Protein AF-A0A9E1YC85-F1 (afdb_monomer)

Mean predicted aligned error: 4.69 Å

Foldseek 3Di:
DLPDDVVVLVVVCVVCVVVDPDPVSNVCSDPVNDDDDPPDD

Structure (mmCIF, N/CA/C/O backbone):
data_AF-A0A9E1YC85-F1
#
_entry.id   AF-A0A9E1YC85-F1
#
loop_
_atom_site.group_PDB
_atom_site.id
_atom_site.type_symbol
_atom_site.label_atom_id
_atom_site.label_alt_id
_atom_site.label_comp_id
_atom_site.label_asym_id
_atom_site.label_entity_id
_atom_site.label_seq_id
_atom_site.pdbx_PDB_ins_code
_atom_site.Cartn_x
_atom_site.Cartn_y
_atom_site.Cartn_z
_atom_site.occupancy
_atom_site.B_iso_or_equiv
_atom_site.auth_seq_id
_atom_site.auth_comp_id
_atom_site.auth_asym_id
_atom_site.auth_atom_id
_atom_site.pdbx_PDB_model_num
ATOM 1 N N . ALA A 1 1 ? 14.120 -5.820 -3.302 1.00 60.72 1 ALA A N 1
ATOM 2 C CA . ALA A 1 1 ? 13.588 -6.784 -2.314 1.00 60.72 1 ALA A CA 1
ATOM 3 C C . ALA A 1 1 ? 12.685 -7.783 -3.039 1.00 60.72 1 ALA A C 1
ATOM 5 O O . ALA A 1 1 ? 12.010 -7.377 -3.974 1.00 60.72 1 ALA A O 1
ATOM 6 N N . ASN A 1 2 ? 12.738 -9.073 -2.690 1.00 78.44 2 ASN A N 1
ATOM 7 C CA . ASN A 1 2 ? 11.855 -10.153 -3.186 1.00 78.44 2 ASN A CA 1
ATOM 8 C C . ASN A 1 2 ? 11.657 -10.278 -4.711 1.00 78.44 2 ASN A C 1
ATOM 10 O O . ASN A 1 2 ? 10.679 -10.848 -5.187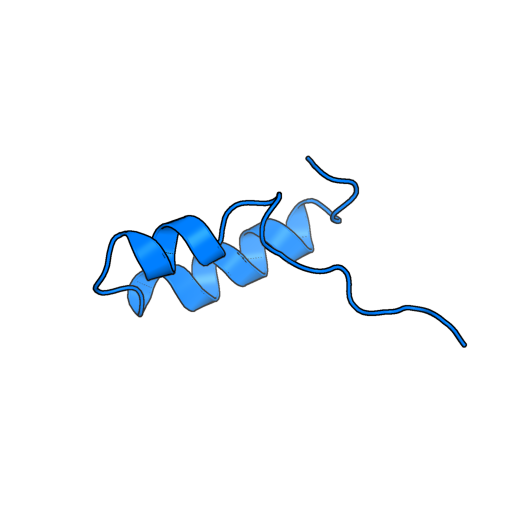 1.00 78.44 2 ASN A O 1
ATOM 14 N N . GLY A 1 3 ? 12.620 -9.790 -5.499 1.00 83.94 3 GLY A N 1
ATOM 15 C CA . GLY A 1 3 ? 12.579 -9.809 -6.962 1.00 83.94 3 GLY A CA 1
ATOM 16 C C . GLY A 1 3 ? 11.393 -9.056 -7.572 1.00 83.94 3 GLY A C 1
ATOM 17 O O . GLY A 1 3 ? 10.975 -9.422 -8.666 1.00 83.94 3 GLY A O 1
ATOM 18 N N . LEU A 1 4 ? 10.836 -8.079 -6.850 1.00 88.88 4 LEU A N 1
ATOM 19 C CA . LEU A 1 4 ? 9.913 -7.087 -7.396 1.00 88.88 4 LEU A CA 1
ATOM 20 C C . LEU A 1 4 ? 10.713 -6.006 -8.125 1.00 88.88 4 LEU A C 1
ATOM 22 O O . LEU A 1 4 ? 11.811 -5.647 -7.682 1.00 88.88 4 LEU A O 1
ATOM 26 N N . GLU A 1 5 ? 10.155 -5.482 -9.214 1.00 93.44 5 GLU A N 1
ATOM 27 C CA . GLU A 1 5 ? 10.695 -4.288 -9.858 1.00 93.44 5 GLU A CA 1
ATOM 28 C C . GLU A 1 5 ? 10.528 -3.091 -8.890 1.00 93.44 5 GLU A C 1
ATOM 30 O O . GLU A 1 5 ? 9.431 -2.885 -8.355 1.00 93.44 5 GLU A O 1
ATOM 35 N N . PRO A 1 6 ? 11.610 -2.353 -8.562 1.00 92.44 6 PRO A N 1
ATOM 36 C CA . PRO A 1 6 ? 11.566 -1.314 -7.534 1.00 92.44 6 PRO A CA 1
ATOM 37 C C . PRO A 1 6 ? 10.528 -0.211 -7.764 1.00 92.44 6 PRO A C 1
ATOM 39 O O . PRO A 1 6 ? 9.882 0.216 -6.805 1.00 92.44 6 PRO A O 1
ATOM 42 N N . TYR A 1 7 ? 10.375 0.268 -8.999 1.00 94.44 7 TYR A N 1
ATOM 43 C CA . TYR A 1 7 ? 9.458 1.359 -9.309 1.00 94.44 7 TYR A CA 1
ATOM 44 C C . TYR A 1 7 ? 7.990 0.923 -9.198 1.00 94.44 7 TYR A C 1
ATOM 46 O O . TYR A 1 7 ? 7.192 1.620 -8.572 1.00 94.44 7 TYR A O 1
ATOM 54 N N . GLU A 1 8 ? 7.636 -0.246 -9.724 1.00 93.19 8 GLU A N 1
ATOM 55 C CA . GLU A 1 8 ? 6.308 -0.849 -9.629 1.00 93.19 8 GLU A CA 1
ATOM 56 C C . GLU A 1 8 ? 5.908 -1.094 -8.175 1.00 93.19 8 GLU A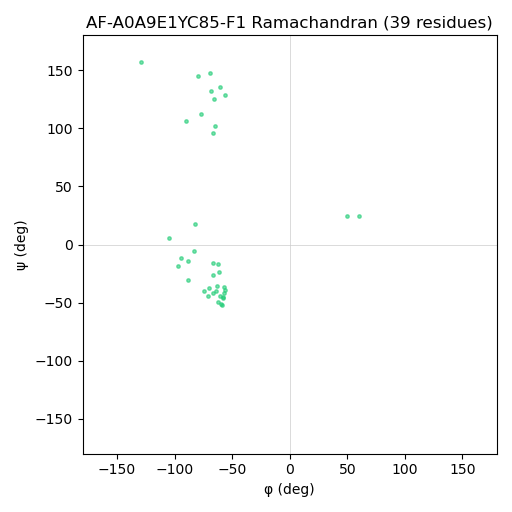 C 1
ATOM 58 O O . GLU A 1 8 ? 4.799 -0.729 -7.775 1.00 93.19 8 GLU A O 1
ATOM 63 N N . TYR A 1 9 ? 6.828 -1.624 -7.362 1.00 94.19 9 TYR A N 1
ATOM 64 C CA . TYR A 1 9 ? 6.608 -1.807 -5.930 1.00 94.19 9 TYR A CA 1
ATOM 65 C C . TYR A 1 9 ? 6.292 -0.478 -5.233 1.00 94.19 9 TYR A C 1
ATOM 67 O O . TYR A 1 9 ? 5.271 -0.360 -4.555 1.00 94.19 9 TYR A O 1
ATOM 75 N N . LEU A 1 10 ? 7.124 0.551 -5.429 1.00 95.94 10 LEU A N 1
ATOM 76 C CA . LEU A 1 10 ? 6.900 1.856 -4.801 1.00 95.94 10 LEU A CA 1
ATOM 77 C C . LEU A 1 10 ? 5.611 2.515 -5.292 1.00 95.94 10 LEU A C 1
ATOM 79 O O . LEU A 1 10 ? 4.867 3.071 -4.488 1.00 95.94 10 LEU A O 1
ATOM 83 N N . LYS A 1 11 ? 5.310 2.419 -6.590 1.00 96.12 11 LYS A N 1
ATOM 84 C CA . LYS A 1 11 ? 4.057 2.917 -7.160 1.00 96.12 11 LYS A CA 1
ATOM 85 C C . LYS A 1 11 ? 2.851 2.255 -6.493 1.00 96.12 11 LYS A C 1
ATOM 87 O O . LYS A 1 11 ? 1.914 2.957 -6.116 1.00 96.12 11 LYS A O 1
ATOM 92 N N . GLN A 1 12 ? 2.876 0.933 -6.319 1.00 95.19 12 GLN A N 1
ATOM 93 C CA . GLN A 1 12 ? 1.807 0.192 -5.650 1.00 95.19 12 GLN A CA 1
ATOM 94 C C . GLN A 1 12 ? 1.656 0.624 -4.187 1.00 95.19 12 GLN A C 1
ATOM 96 O O . GLN A 1 12 ? 0.548 0.954 -3.765 1.00 95.19 12 GLN A O 1
ATOM 101 N N . VAL A 1 13 ? 2.760 0.677 -3.434 1.00 96.38 13 VAL A N 1
ATOM 102 C CA . VAL A 1 13 ? 2.757 1.078 -2.019 1.00 96.38 13 VAL A CA 1
ATOM 103 C C . VAL A 1 13 ? 2.206 2.490 -1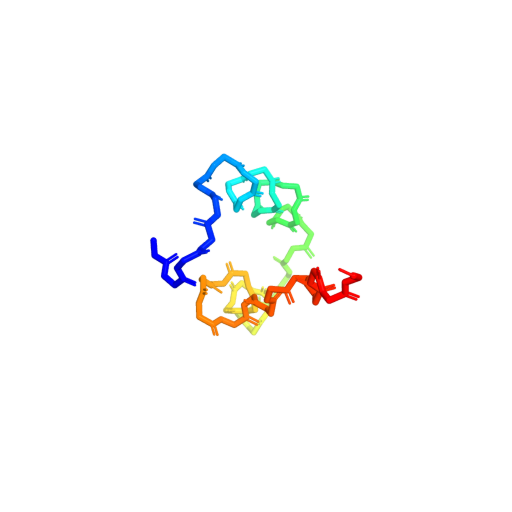.861 1.00 96.38 13 VAL A C 1
ATOM 105 O O . VAL A 1 13 ? 1.277 2.693 -1.091 1.00 96.38 13 VAL A O 1
ATOM 108 N N . LEU A 1 14 ? 2.714 3.462 -2.620 1.00 97.94 14 LEU A N 1
ATOM 109 C CA . LEU A 1 14 ? 2.288 4.862 -2.510 1.00 97.94 14 LEU A CA 1
ATOM 110 C C . LEU A 1 14 ? 0.834 5.082 -2.945 1.00 97.94 14 LEU A C 1
ATOM 112 O O . LEU A 1 14 ? 0.190 6.005 -2.457 1.00 97.94 14 LEU A O 1
ATOM 116 N N . THR A 1 15 ? 0.309 4.231 -3.830 1.00 98.06 15 THR A N 1
ATOM 117 C CA . THR A 1 15 ? -1.105 4.264 -4.230 1.00 98.06 15 THR A CA 1
ATOM 118 C C . THR A 1 15 ? -2.015 3.701 -3.136 1.00 98.06 15 THR A C 1
ATOM 120 O O . THR A 1 15 ? -3.094 4.238 -2.907 1.00 98.06 15 THR A O 1
ATOM 123 N N . ALA A 1 16 ? -1.601 2.622 -2.466 1.00 97.38 16 ALA A N 1
ATOM 124 C CA . ALA A 1 16 ? -2.433 1.906 -1.499 1.00 97.38 16 ALA A CA 1
ATOM 125 C C . ALA A 1 16 ? -2.324 2.445 -0.063 1.00 97.38 16 ALA A C 1
ATOM 127 O O . ALA A 1 16 ? -3.300 2.392 0.681 1.00 97.38 16 ALA A O 1
ATOM 128 N N . LEU A 1 17 ? -1.164 2.984 0.325 1.00 97.94 17 LEU A N 1
ATOM 129 C CA . LEU A 1 17 ? -0.871 3.418 1.693 1.00 97.94 17 LEU A CA 1
ATOM 130 C C . LEU A 1 17 ? -1.867 4.447 2.265 1.00 97.94 17 LEU A C 1
ATOM 132 O O . LEU A 1 17 ? -2.223 4.297 3.430 1.00 97.94 17 LEU A O 1
ATOM 136 N N . PRO A 1 18 ? -2.371 5.445 1.507 1.00 98.31 18 PRO A N 1
ATOM 137 C CA . PRO A 1 18 ? -3.357 6.397 2.031 1.00 98.31 18 PRO A CA 1
ATOM 138 C C . PRO A 1 18 ? -4.689 5.765 2.454 1.00 98.31 18 PRO A C 1
ATOM 140 O O . PRO A 1 18 ? -5.463 6.410 3.153 1.00 98.31 18 PRO A O 1
ATOM 143 N N . TYR A 1 19 ? -4.963 4.538 2.008 1.00 98.25 19 TYR A N 1
ATOM 144 C CA . TYR A 1 19 ? -6.188 3.793 2.297 1.00 98.25 19 TYR A CA 1
ATOM 145 C C . TYR A 1 19 ? -5.973 2.674 3.330 1.00 98.25 19 TYR A C 1
ATOM 147 O O . TYR A 1 19 ? -6.874 1.866 3.539 1.00 98.25 19 TYR A O 1
ATOM 155 N N . ALA A 1 20 ? -4.778 2.576 3.925 1.00 97.94 20 ALA A N 1
ATOM 156 C CA . ALA A 1 20 ? -4.467 1.575 4.937 1.00 97.94 20 ALA A CA 1
ATOM 157 C C . ALA A 1 20 ? -4.795 2.106 6.345 1.00 97.94 20 ALA A C 1
ATOM 159 O O . ALA A 1 20 ? -4.062 2.924 6.895 1.00 97.94 20 ALA A O 1
ATOM 160 N N . ASP A 1 21 ? -5.879 1.605 6.933 1.00 98.31 21 ASP A N 1
ATOM 161 C CA . ASP A 1 21 ? -6.391 1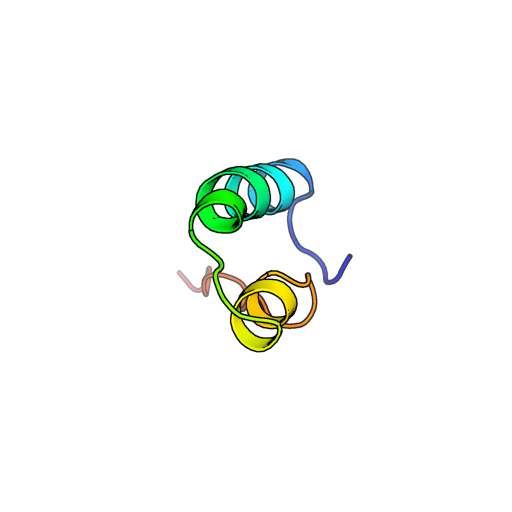.984 8.255 1.00 98.31 21 ASP A CA 1
ATOM 162 C C . ASP A 1 21 ? -5.905 1.057 9.382 1.00 98.31 21 ASP A C 1
ATOM 164 O O . ASP A 1 21 ? -6.086 1.353 10.566 1.00 98.31 21 ASP A O 1
ATOM 168 N N . THR A 1 22 ? -5.302 -0.087 9.043 1.00 98.38 22 THR A N 1
ATOM 169 C CA . THR A 1 22 ? -4.827 -1.071 10.025 1.00 98.38 22 THR A CA 1
ATOM 170 C C . THR A 1 22 ? -3.377 -1.473 9.793 1.00 98.38 22 THR A C 1
ATOM 172 O O . THR A 1 22 ? -2.846 -1.388 8.685 1.00 98.38 22 THR A O 1
ATOM 175 N N . VAL A 1 23 ? -2.736 -1.964 10.857 1.00 98.00 23 VAL A N 1
ATOM 176 C CA . VAL A 1 23 ? -1.371 -2.507 10.787 1.00 98.00 23 VAL A CA 1
ATOM 177 C C . VAL A 1 23 ? -1.300 -3.649 9.775 1.00 98.00 23 VAL A C 1
ATOM 179 O O . VAL A 1 23 ? -0.436 -3.621 8.907 1.00 98.00 23 VAL A O 1
ATOM 182 N N . ASP A 1 24 ? -2.260 -4.576 9.798 1.00 98.00 24 ASP A N 1
ATOM 183 C CA . ASP A 1 24 ? -2.324 -5.699 8.853 1.00 98.00 24 ASP A CA 1
ATOM 184 C C . ASP A 1 24 ? -2.357 -5.235 7.384 1.00 98.00 24 ASP A C 1
ATOM 186 O O . ASP A 1 24 ? -1.747 -5.855 6.512 1.00 98.00 24 ASP A O 1
ATOM 190 N N . GLN A 1 25 ? -3.042 -4.121 7.091 1.00 97.5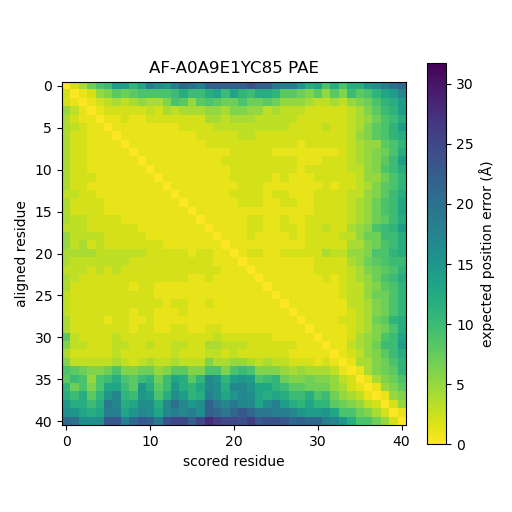6 25 GLN A N 1
ATOM 191 C CA . GLN A 1 2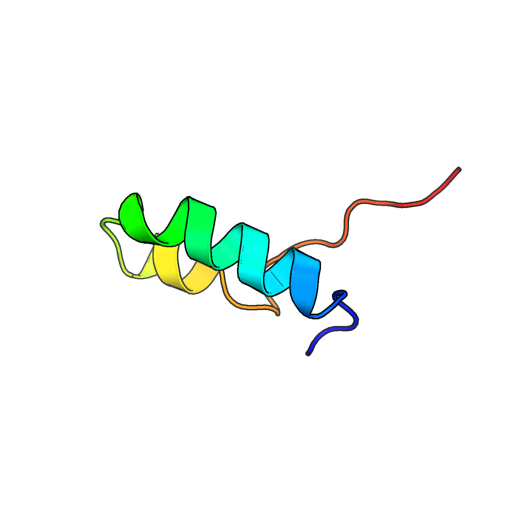5 ? -3.087 -3.548 5.742 1.00 97.56 25 GLN A CA 1
ATOM 192 C C . GLN A 1 25 ? -1.740 -2.952 5.330 1.00 97.56 25 GLN A C 1
ATOM 194 O O . GLN A 1 25 ? -1.335 -3.113 4.181 1.00 97.56 25 GLN A O 1
ATOM 199 N N . VAL A 1 26 ? -1.015 -2.318 6.255 1.00 97.56 26 VAL A N 1
ATOM 200 C CA . VAL A 1 26 ? 0.358 -1.850 6.007 1.00 97.56 26 VAL A CA 1
ATOM 201 C C . VAL A 1 26 ? 1.305 -3.036 5.813 1.00 97.56 26 VAL A C 1
ATOM 203 O O . VAL A 1 26 ? 2.128 -3.024 4.898 1.00 97.56 26 VAL A O 1
ATOM 206 N N . GLU A 1 27 ? 1.174 -4.092 6.616 1.00 97.38 27 GLU A N 1
ATOM 207 C CA . GLU A 1 27 ? 1.992 -5.298 6.488 1.00 97.38 27 GLU A CA 1
ATOM 208 C C . GLU A 1 27 ? 1.764 -6.018 5.156 1.00 97.38 27 GLU A C 1
ATOM 210 O O . GLU A 1 27 ? 2.714 -6.526 4.557 1.00 97.38 27 GLU A O 1
ATOM 215 N N . ALA A 1 28 ? 0.538 -6.017 4.630 1.00 96.19 28 ALA A N 1
ATOM 216 C CA . ALA A 1 28 ? 0.235 -6.557 3.305 1.00 96.19 28 ALA A CA 1
ATOM 217 C C . ALA A 1 28 ? 0.979 -5.829 2.165 1.00 96.19 28 ALA A C 1
ATOM 219 O O . ALA A 1 28 ? 1.204 -6.421 1.107 1.00 96.19 28 ALA A O 1
ATOM 220 N N . LEU A 1 29 ? 1.401 -4.576 2.377 1.00 95.94 29 LEU A N 1
ATOM 221 C CA . LEU A 1 29 ? 2.185 -3.791 1.415 1.00 95.94 29 LEU A CA 1
ATOM 222 C C . LEU A 1 29 ? 3.688 -4.093 1.465 1.00 95.94 29 LEU A C 1
ATOM 224 O O . LEU A 1 29 ? 4.437 -3.587 0.632 1.00 95.94 29 LEU A O 1
ATOM 228 N N . LEU A 1 30 ? 4.155 -4.909 2.413 1.00 95.25 30 LEU A N 1
ATOM 229 C CA . LEU A 1 30 ? 5.566 -5.262 2.520 1.00 95.25 30 LEU A CA 1
ATOM 230 C C . LEU A 1 30 ? 5.990 -6.164 1.356 1.00 95.25 30 LEU A C 1
ATOM 232 O O . LEU A 1 30 ? 5.218 -7.002 0.878 1.00 95.25 30 LEU A O 1
ATOM 236 N N . PRO A 1 31 ? 7.250 -6.063 0.901 1.00 92.44 31 PRO A N 1
ATOM 237 C CA . PRO A 1 31 ? 7.658 -6.670 -0.356 1.00 92.44 31 PRO A CA 1
ATOM 238 C C . PRO A 1 31 ? 7.627 -8.201 -0.309 1.00 92.44 31 PRO A C 1
ATOM 240 O O . PRO A 1 31 ? 7.759 -8.834 -1.349 1.00 92.44 31 PRO A O 1
ATOM 243 N N . TRP A 1 32 ? 7.570 -8.832 0.872 1.00 91.88 32 TRP A N 1
ATOM 244 C CA . TRP A 1 32 ? 7.473 -10.298 1.020 1.00 91.88 32 TRP A CA 1
ATOM 245 C C . TRP A 1 32 ? 6.031 -10.804 1.028 1.00 91.88 32 TRP A C 1
ATOM 247 O O . TRP A 1 32 ? 5.820 -11.996 0.828 1.00 91.88 32 TRP A O 1
ATOM 257 N N . ASN A 1 33 ? 5.060 -9.907 1.203 1.00 93.38 33 ASN A N 1
ATOM 258 C CA . ASN A 1 33 ? 3.633 -10.222 1.191 1.00 93.38 33 ASN A CA 1
ATOM 259 C C . ASN A 1 33 ? 2.981 -9.947 -0.174 1.00 93.38 33 ASN A C 1
ATOM 261 O O . ASN A 1 33 ? 1.930 -10.510 -0.484 1.00 93.38 33 ASN A O 1
ATOM 265 N N . ILE A 1 34 ? 3.622 -9.144 -1.029 1.00 88.56 34 ILE A N 1
ATOM 266 C CA . ILE A 1 34 ? 3.164 -8.903 -2.401 1.00 88.56 34 ILE A CA 1
ATOM 267 C C . ILE A 1 34 ? 3.512 -10.111 -3.279 1.00 88.56 34 ILE A C 1
ATOM 269 O O . ILE A 1 34 ? 4.678 -10.389 -3.568 1.00 88.56 34 ILE A O 1
ATOM 273 N N . LYS A 1 35 ? 2.479 -10.827 -3.735 1.00 79.75 35 LYS A N 1
ATOM 274 C CA . LYS A 1 35 ? 2.628 -11.898 -4.727 1.00 79.75 35 LYS A CA 1
ATOM 275 C C . LYS A 1 35 ? 3.012 -11.285 -6.067 1.00 79.75 35 LYS A C 1
ATOM 277 O O . LYS A 1 35 ? 2.368 -10.341 -6.523 1.00 79.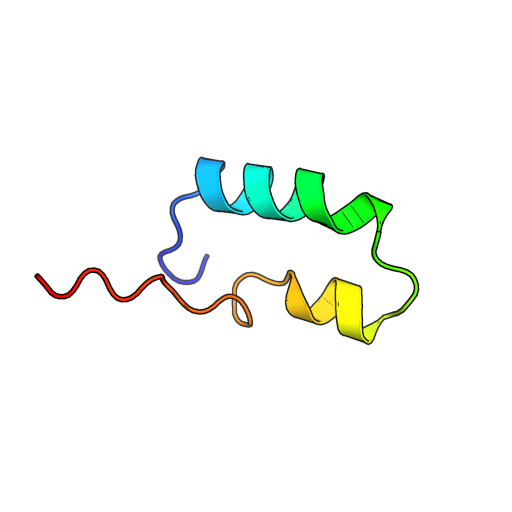75 35 LYS A O 1
ATOM 282 N N . LYS A 1 36 ? 4.031 -11.846 -6.718 1.00 69.44 36 LYS A N 1
ATOM 283 C CA . LYS A 1 36 ? 4.338 -11.484 -8.102 1.00 69.44 36 LYS A CA 1
ATOM 284 C C . LYS A 1 36 ? 3.125 -11.815 -8.972 1.00 69.44 36 LYS A C 1
ATOM 286 O O . LYS A 1 36 ? 2.566 -12.901 -8.796 1.00 69.44 36 LYS A O 1
ATOM 291 N N . PRO A 1 37 ? 2.716 -10.922 -9.887 1.00 65.06 37 PRO A N 1
ATOM 292 C CA . PRO A 1 37 ? 1.787 -11.321 -10.927 1.00 65.06 37 PRO A CA 1
ATOM 293 C C . PRO A 1 37 ? 2.418 -12.502 -11.666 1.00 65.06 37 PRO A C 1
ATOM 295 O O . PRO A 1 37 ? 3.595 -12.458 -12.023 1.00 65.06 37 PRO A O 1
ATOM 298 N N . ASP A 1 38 ? 1.663 -13.585 -11.805 1.00 59.97 38 ASP A N 1
ATOM 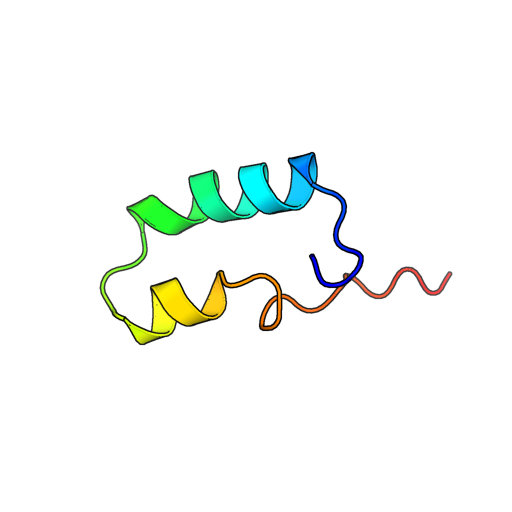299 C CA . ASP A 1 38 ? 2.122 -14.785 -12.492 1.00 59.97 38 ASP A CA 1
ATOM 300 C C . ASP A 1 38 ? 2.345 -14.411 -13.964 1.00 59.97 38 ASP A C 1
ATOM 302 O O . ASP A 1 38 ? 1.395 -14.220 -14.722 1.00 59.97 38 ASP A O 1
ATOM 306 N N . THR A 1 39 ? 3.601 -14.206 -14.366 1.00 58.84 39 THR A N 1
ATOM 307 C CA . THR A 1 39 ? 3.952 -13.851 -15.750 1.00 58.84 39 THR A CA 1
ATOM 308 C C . THR A 1 39 ? 4.026 -15.081 -16.654 1.00 58.84 39 THR A C 1
ATOM 310 O O . THR A 1 39 ? 4.626 -15.012 -17.723 1.00 58.84 39 THR A O 1
ATOM 313 N N . SER A 1 40 ? 3.444 -16.210 -16.241 1.00 48.50 40 SER A N 1
ATOM 314 C CA . SER A 1 40 ? 3.344 -17.418 -17.056 1.00 48.50 40 SER A CA 1
ATOM 315 C C . SER A 1 40 ? 2.422 -17.170 -18.259 1.00 48.50 40 SER A C 1
ATOM 317 O O . SER A 1 40 ? 1.197 -17.271 -18.164 1.00 48.50 40 SER A O 1
ATOM 319 N N . LYS A 1 41 ? 3.032 -16.838 -19.398 1.00 45.84 41 LYS A N 1
ATOM 320 C CA . LYS A 1 41 ? 2.490 -16.991 -20.749 1.00 45.84 41 LYS A CA 1
ATOM 321 C C . LYS A 1 41 ? 3.551 -17.610 -21.643 1.00 45.84 41 LYS A C 1
ATOM 323 O O . LYS A 1 41 ? 4.727 -17.213 -21.499 1.00 45.84 41 LYS A O 1
#

Solvent-accessible surface area (backbone atoms only — not comparable to full-atom values): 2708 Å² total; per-residue (Å²): 106,82,87,53,60,70,66,63,50,51,53,51,39,69,68,47,53,89,73,47,91,46,70,69,52,52,52,49,60,35,63,86,59,52,76,75,78,80,78,87,122

Secondary structure (DSSP, 8-state):
-TT--HHHHHHHHHHHGGG--SHHHHHHTSTTTSPPP----

pLDDT: mean 88.18, std 14.65, range [45.84, 98.38]

Sequence (41 aa):
ANGLEPYEYLKQVLTALPYADTVDQVEALLPWNIKKPDTSK

Radius of gyration: 10.96 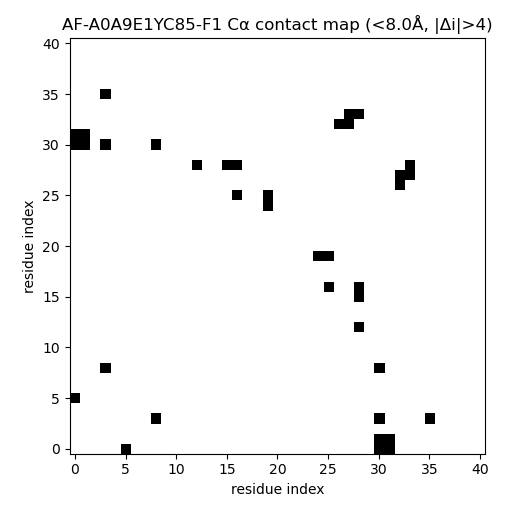Å; Cα contacts (8 Å, |Δi|>4): 19; chains: 1; bounding box: 20×24×32 Å